Protein AF-A0A2V7D6V4-F1 (afdb_monomer_lite)

pLDDT: mean 82.3, std 15.53, range [43.16, 96.25]

Structure (mmCIF, N/CA/C/O backbone):
data_AF-A0A2V7D6V4-F1
#
_entry.id   AF-A0A2V7D6V4-F1
#
loop_
_atom_site.group_PDB
_atom_site.id
_atom_site.type_symbol
_atom_site.label_atom_id
_atom_site.label_alt_id
_atom_site.label_comp_id
_atom_site.label_asym_id
_atom_site.label_entity_id
_atom_site.label_seq_id
_atom_site.pdbx_PDB_ins_code
_atom_site.Cartn_x
_atom_site.Cartn_y
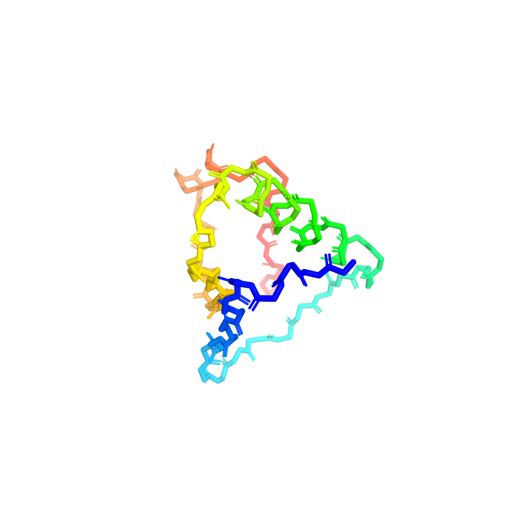_atom_site.Cartn_z
_atom_site.occupancy
_atom_site.B_iso_or_equiv
_atom_site.auth_seq_id
_atom_site.auth_comp_id
_atom_site.auth_asym_id
_atom_site.auth_atom_id
_atom_site.pdbx_PDB_model_num
ATOM 1 N N . MET A 1 1 ? 0.071 7.090 14.337 1.00 62.78 1 MET A N 1
ATOM 2 C CA . MET A 1 1 ? -0.394 5.754 14.767 1.00 62.78 1 MET A CA 1
ATOM 3 C C . MET A 1 1 ? -1.697 5.441 14.041 1.00 62.78 1 MET A C 1
ATOM 5 O O . MET A 1 1 ? -2.477 6.363 13.814 1.00 62.78 1 MET A O 1
ATOM 9 N N . ILE A 1 2 ? -1.881 4.195 13.604 1.00 73.62 2 ILE A N 1
ATOM 10 C CA . ILE A 1 2 ? -3.159 3.683 13.082 1.00 73.62 2 ILE A CA 1
ATOM 11 C C . ILE A 1 2 ? -4.027 3.363 14.307 1.00 73.62 2 ILE A C 1
ATOM 13 O O . ILE A 1 2 ? -3.488 2.852 15.287 1.00 73.62 2 ILE A O 1
ATOM 17 N N . GLY A 1 3 ? -5.298 3.772 14.309 1.00 76.38 3 GLY A N 1
ATOM 18 C CA . GLY A 1 3 ? -6.192 3.583 15.462 1.00 76.38 3 GLY A CA 1
ATOM 19 C C . GLY A 1 3 ? -6.349 2.106 15.833 1.00 76.38 3 GLY A C 1
ATOM 20 O O . GLY A 1 3 ? -6.215 1.244 14.967 1.00 76.38 3 GLY A O 1
ATOM 21 N N . GLU A 1 4 ? -6.625 1.816 17.107 1.00 77.25 4 GLU A N 1
ATOM 22 C CA . GLU A 1 4 ? -6.729 0.442 17.631 1.00 77.25 4 GLU A CA 1
ATOM 23 C C . GLU A 1 4 ? -7.865 -0.379 16.995 1.00 77.25 4 GLU A C 1
ATOM 25 O O . GLU A 1 4 ? -7.747 -1.596 16.869 1.00 77.25 4 GLU A O 1
ATOM 30 N N . ASP A 1 5 ? -8.901 0.293 16.486 1.00 88.25 5 ASP A N 1
ATOM 31 C CA . ASP A 1 5 ? -10.050 -0.327 15.812 1.00 88.25 5 ASP A CA 1
ATOM 32 C C . ASP A 1 5 ? -9.830 -0.582 14.308 1.00 88.25 5 ASP A C 1
ATOM 34 O O . ASP A 1 5 ? -10.757 -0.955 13.583 1.00 88.25 5 ASP A O 1
ATOM 38 N N . ILE A 1 6 ? -8.614 -0.358 13.799 1.00 92.88 6 ILE A N 1
ATOM 39 C CA . ILE A 1 6 ? -8.281 -0.554 12.386 1.00 92.88 6 ILE A CA 1
ATOM 40 C C . ILE A 1 6 ? -7.331 -1.735 12.221 1.00 92.88 6 ILE A C 1
ATOM 42 O O . ILE A 1 6 ? -6.182 -1.722 12.658 1.00 92.88 6 ILE A O 1
ATOM 46 N N . ASN A 1 7 ? -7.796 -2.737 11.483 1.00 94.06 7 ASN A N 1
ATOM 47 C CA . ASN A 1 7 ? -6.999 -3.873 11.059 1.00 94.06 7 ASN A CA 1
ATOM 48 C C . ASN A 1 7 ? -6.275 -3.553 9.742 1.00 94.06 7 ASN A C 1
ATOM 50 O O . ASN A 1 7 ? -6.906 -3.453 8.689 1.00 94.06 7 ASN A O 1
ATOM 54 N N . LEU A 1 8 ? -4.949 -3.419 9.790 1.00 92.56 8 LEU A N 1
ATOM 55 C CA . LEU A 1 8 ? -4.122 -3.261 8.597 1.00 92.56 8 LEU A CA 1
ATOM 56 C C . LEU A 1 8 ? -3.677 -4.636 8.079 1.00 92.56 8 LEU A C 1
ATOM 58 O O . LEU A 1 8 ? -2.888 -5.327 8.722 1.00 92.56 8 LEU A O 1
ATOM 62 N N . MET A 1 9 ? -4.142 -5.017 6.892 1.00 95.56 9 MET A N 1
ATOM 63 C CA . MET A 1 9 ? -3.722 -6.240 6.212 1.00 95.56 9 MET A CA 1
ATOM 64 C C . MET A 1 9 ? -2.757 -5.928 5.076 1.00 95.56 9 MET A C 1
ATOM 66 O O . MET A 1 9 ? -3.074 -5.143 4.192 1.00 95.56 9 MET A O 1
ATOM 70 N N . PHE A 1 10 ? -1.610 -6.601 5.049 1.00 94.19 10 PHE A N 1
ATOM 71 C CA . PHE A 1 10 ? -0.675 -6.538 3.930 1.00 94.19 10 PHE A CA 1
ATOM 72 C C . PHE A 1 10 ? -0.664 -7.870 3.177 1.00 94.19 10 PHE A C 1
ATOM 74 O O . PHE A 1 10 ? -0.396 -8.918 3.767 1.00 94.19 10 PHE A O 1
ATOM 81 N N . ARG A 1 11 ? -0.985 -7.838 1.881 1.00 96.25 11 ARG A N 1
ATOM 82 C CA . ARG A 1 11 ? -1.108 -9.017 1.012 1.00 96.25 11 ARG A CA 1
ATOM 83 C C . ARG A 1 11 ? -0.322 -8.805 -0.285 1.00 96.25 11 ARG A C 1
ATOM 85 O O . ARG A 1 11 ? -0.910 -8.493 -1.320 1.00 96.25 11 ARG A O 1
ATOM 92 N N . PRO A 1 12 ? 1.011 -8.939 -0.254 1.00 94.56 12 PRO A N 1
ATOM 93 C CA . PRO A 1 12 ? 1.802 -8.810 -1.464 1.00 94.56 12 PRO A CA 1
ATOM 94 C C . PRO A 1 12 ? 1.561 -9.998 -2.400 1.00 94.56 12 PRO A C 1
ATOM 96 O O . PRO A 1 12 ? 1.505 -11.145 -1.943 1.00 94.56 12 PRO A O 1
ATOM 99 N N . ALA A 1 13 ? 1.465 -9.757 -3.710 1.00 95.06 13 ALA A N 1
ATOM 100 C CA . ALA A 1 13 ? 1.421 -10.860 -4.665 1.00 95.06 13 ALA A CA 1
ATOM 101 C C . ALA A 1 13 ? 2.713 -11.697 -4.603 1.00 95.06 13 ALA A C 1
ATOM 103 O O . ALA A 1 13 ? 3.803 -11.177 -4.339 1.00 95.06 13 ALA A O 1
ATOM 104 N N . PRO A 1 14 ? 2.637 -13.009 -4.880 1.00 92.69 14 PRO A N 1
ATOM 105 C CA . PRO A 1 14 ? 3.834 -13.818 -5.035 1.00 92.69 14 PRO A CA 1
ATOM 106 C C . PRO A 1 14 ? 4.612 -13.384 -6.287 1.00 92.69 14 PRO A C 1
ATOM 108 O O . PRO A 1 14 ? 4.017 -13.102 -7.324 1.00 92.69 14 PRO A O 1
ATOM 111 N N . ARG A 1 15 ? 5.951 -13.426 -6.221 1.00 93.38 15 ARG A N 1
ATOM 112 C CA . ARG A 1 15 ? 6.859 -13.152 -7.359 1.00 93.38 15 ARG A CA 1
ATOM 113 C C . ARG A 1 15 ? 6.706 -11.742 -7.962 1.00 93.38 15 ARG A C 1
ATOM 115 O O . ARG A 1 15 ? 6.587 -11.582 -9.176 1.00 93.38 15 ARG A O 1
ATOM 122 N N . LEU A 1 16 ? 6.732 -10.717 -7.115 1.00 92.88 16 LEU A N 1
ATOM 123 C CA . LEU A 1 16 ? 6.811 -9.325 -7.569 1.00 92.88 16 LEU A CA 1
ATOM 124 C C . LEU A 1 16 ? 8.132 -9.047 -8.291 1.00 92.88 16 LEU A C 1
ATOM 126 O O . LEU A 1 16 ? 9.190 -9.541 -7.888 1.00 92.88 16 LEU A O 1
ATOM 130 N N . GLY A 1 17 ? 8.057 -8.228 -9.337 1.00 90.81 17 GLY A N 1
ATOM 131 C CA . GLY A 1 17 ? 9.232 -7.639 -9.966 1.00 90.81 17 GLY A CA 1
ATOM 132 C C . GLY A 1 17 ? 9.953 -6.671 -9.026 1.00 90.81 17 GLY A C 1
ATOM 133 O O . GLY A 1 17 ? 9.395 -6.177 -8.045 1.00 90.81 17 GLY A O 1
ATOM 134 N N . ARG A 1 18 ? 11.220 -6.381 -9.333 1.00 91.19 18 ARG A N 1
ATOM 135 C CA . ARG A 1 18 ? 11.934 -5.284 -8.672 1.00 91.19 18 ARG A CA 1
ATOM 136 C C . ARG A 1 18 ? 11.463 -3.964 -9.264 1.00 91.19 18 ARG A C 1
ATOM 138 O O . ARG A 1 18 ? 11.367 -3.840 -10.479 1.00 91.19 18 ARG A O 1
ATOM 145 N N . 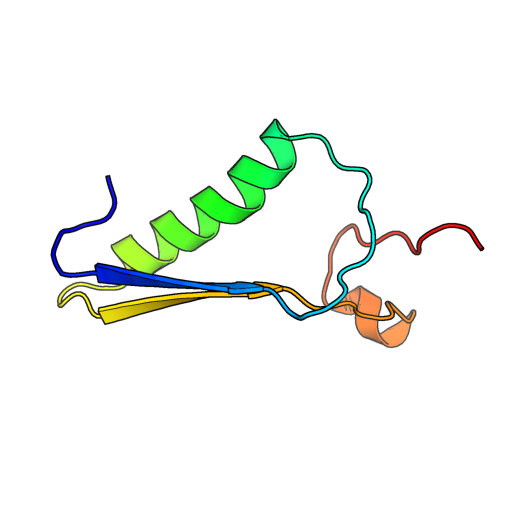VAL A 1 19 ? 11.235 -2.984 -8.401 1.00 87.25 19 VAL A N 1
ATOM 146 C CA . VAL A 1 19 ? 10.904 -1.614 -8.797 1.00 87.25 19 VAL A CA 1
ATOM 147 C C . VAL A 1 19 ? 12.043 -0.681 -8.399 1.00 87.25 19 VAL A C 1
ATOM 149 O O . VAL A 1 19 ? 12.650 -0.854 -7.341 1.00 87.25 19 VAL A O 1
ATOM 152 N N . ALA A 1 20 ? 12.350 0.289 -9.257 1.00 89.50 20 ALA A N 1
ATOM 153 C CA . ALA A 1 20 ? 13.258 1.383 -8.940 1.00 89.50 20 ALA A CA 1
ATOM 154 C C . ALA A 1 20 ? 12.415 2.570 -8.472 1.00 89.50 20 ALA A C 1
ATOM 156 O O . ALA A 1 20 ? 11.667 3.151 -9.253 1.00 89.50 20 ALA A O 1
ATOM 157 N N . VAL A 1 21 ? 12.501 2.894 -7.187 1.00 87.38 21 VAL A N 1
ATOM 158 C CA . VAL A 1 21 ? 11.731 3.975 -6.574 1.00 87.38 21 VAL A CA 1
ATOM 159 C C . VAL A 1 21 ? 12.551 4.589 -5.451 1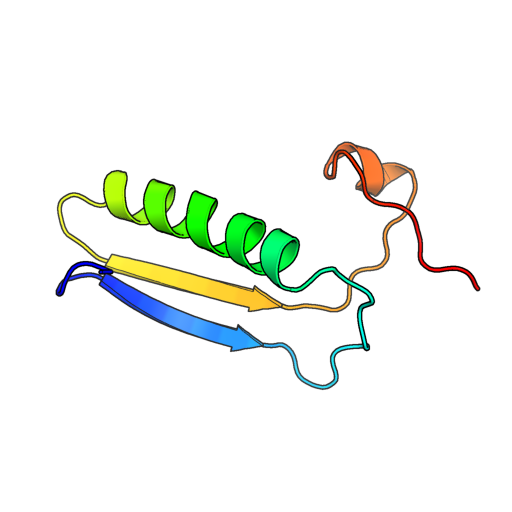.00 87.38 21 VAL A C 1
ATOM 161 O O . VAL A 1 21 ? 13.340 3.898 -4.802 1.00 87.38 21 VAL A O 1
ATOM 164 N N . ASP A 1 22 ? 12.373 5.885 -5.227 1.00 92.50 22 ASP A N 1
ATOM 165 C CA . ASP A 1 22 ? 12.876 6.515 -4.015 1.00 92.50 22 ASP A CA 1
ATOM 166 C C . ASP A 1 22 ?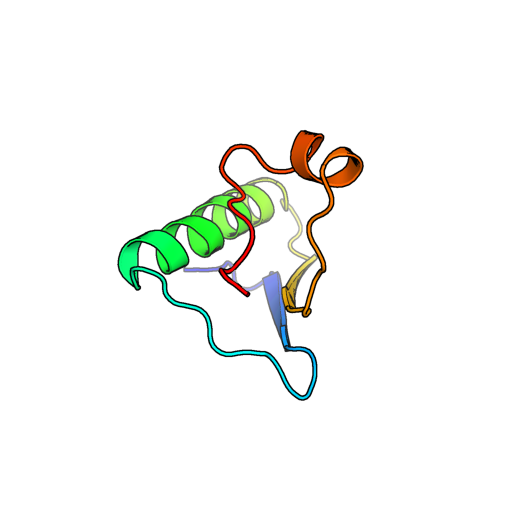 12.062 6.017 -2.800 1.00 92.50 22 ASP A C 1
ATOM 168 O O . ASP A 1 22 ? 10.829 6.079 -2.829 1.00 92.50 22 ASP A O 1
ATOM 172 N N . PRO A 1 23 ? 12.704 5.514 -1.729 1.00 89.12 23 PRO A N 1
ATOM 173 C CA . PRO A 1 23 ? 11.984 4.987 -0.572 1.00 89.12 23 PRO A CA 1
ATOM 174 C C . PRO A 1 23 ? 11.054 6.005 0.102 1.00 89.12 23 PRO A C 1
ATOM 176 O O . PRO A 1 23 ? 9.968 5.626 0.536 1.00 89.12 23 PRO A O 1
ATOM 179 N N . GLY A 1 24 ? 11.446 7.283 0.163 1.00 89.31 24 GLY A N 1
ATOM 180 C CA . GLY A 1 24 ? 10.634 8.336 0.777 1.00 89.31 24 GLY A CA 1
ATOM 181 C C . GLY A 1 24 ? 9.386 8.657 -0.046 1.00 89.31 24 GLY A C 1
ATOM 182 O O . GLY A 1 24 ? 8.295 8.796 0.505 1.00 89.31 24 GLY A O 1
ATOM 183 N N . GLN A 1 25 ? 9.519 8.698 -1.374 1.00 88.25 25 GLN A N 1
ATOM 184 C CA . GLN A 1 25 ? 8.381 8.819 -2.292 1.00 88.25 25 GLN A CA 1
ATOM 185 C C . GLN A 1 25 ? 7.408 7.641 -2.132 1.00 88.25 25 GLN A C 1
ATOM 187 O O . GLN A 1 25 ? 6.198 7.848 -2.037 1.00 88.25 25 GLN A O 1
ATOM 192 N N . LEU A 1 26 ? 7.921 6.405 -2.049 1.00 90.06 26 LEU A N 1
ATOM 193 C CA . LEU A 1 26 ? 7.080 5.221 -1.852 1.00 90.06 26 LEU A CA 1
ATOM 194 C C . LEU A 1 26 ? 6.333 5.268 -0.511 1.00 90.06 26 LEU A C 1
ATOM 196 O O . LEU A 1 26 ? 5.150 4.933 -0.453 1.00 90.06 26 LEU A O 1
ATOM 200 N N . GLU A 1 27 ? 7.001 5.708 0.556 1.00 91.19 27 GLU A N 1
ATOM 201 C CA . GLU A 1 27 ? 6.378 5.868 1.868 1.00 91.19 27 GLU A CA 1
ATOM 202 C C . GLU A 1 27 ? 5.200 6.845 1.809 1.00 91.19 27 GLU A C 1
ATOM 204 O O . GLU A 1 27 ? 4.113 6.518 2.280 1.00 91.19 27 GLU A O 1
ATOM 209 N N . GLN A 1 28 ? 5.360 8.004 1.164 1.00 87.69 28 GLN A N 1
ATOM 210 C CA . GLN A 1 28 ? 4.280 8.988 1.029 1.00 87.69 28 GLN A CA 1
ATOM 211 C C . GLN A 1 28 ? 3.086 8.456 0.225 1.00 87.69 28 GLN A C 1
ATOM 213 O O . GLN A 1 28 ? 1.935 8.713 0.594 1.00 87.69 28 GLN A O 1
ATOM 218 N N . VAL A 1 29 ? 3.348 7.684 -0.835 1.00 89.25 29 VAL A N 1
ATOM 219 C CA . VAL A 1 29 ? 2.312 7.032 -1.655 1.00 89.25 29 VAL A CA 1
ATOM 220 C C . VAL A 1 29 ? 1.480 6.040 -0.838 1.00 89.25 29 VAL A C 1
ATOM 222 O O . VAL A 1 29 ? 0.300 5.866 -1.125 1.00 89.25 29 VAL A O 1
ATOM 225 N N . ILE A 1 30 ? 2.051 5.426 0.201 1.00 91.31 30 ILE A N 1
ATOM 226 C CA . ILE A 1 30 ? 1.333 4.503 1.092 1.00 91.31 30 ILE A CA 1
ATOM 227 C C . ILE A 1 30 ? 0.678 5.258 2.257 1.00 91.31 30 ILE A C 1
ATOM 229 O O . ILE A 1 30 ? -0.493 5.036 2.564 1.00 91.31 30 ILE A O 1
ATOM 233 N N . VAL A 1 31 ? 1.407 6.165 2.912 1.00 91.25 31 VAL A N 1
ATOM 234 C CA . VAL A 1 31 ? 0.953 6.844 4.134 1.00 91.25 31 VAL A CA 1
ATOM 235 C C . VAL A 1 31 ? -0.245 7.749 3.865 1.00 91.25 31 VAL A C 1
ATOM 237 O O . VAL A 1 31 ? -1.207 7.695 4.629 1.00 91.25 31 VAL A O 1
ATOM 240 N N . ASN A 1 32 ? -0.234 8.543 2.789 1.00 90.56 32 ASN A N 1
ATOM 241 C CA . ASN A 1 32 ? -1.312 9.503 2.531 1.00 90.56 32 ASN A CA 1
ATOM 242 C C . ASN A 1 32 ? -2.674 8.808 2.328 1.00 90.56 32 ASN A C 1
ATOM 244 O O . ASN A 1 32 ? -3.627 9.170 3.024 1.00 90.56 32 ASN A O 1
ATOM 248 N N . PRO A 1 33 ? -2.805 7.779 1.464 1.00 91.56 33 PRO A N 1
ATOM 249 C CA . PRO A 1 33 ? -4.052 7.029 1.352 1.00 91.56 33 PRO A CA 1
ATOM 250 C C . PRO A 1 33 ? -4.456 6.318 2.643 1.00 91.56 33 PRO A C 1
ATOM 252 O O . PRO A 1 33 ? -5.636 6.317 2.976 1.00 91.56 33 PRO A O 1
ATOM 255 N N . VAL A 1 34 ? -3.509 5.742 3.393 1.00 92.31 34 VAL A N 1
ATOM 256 C CA . VAL A 1 34 ? -3.813 5.042 4.654 1.00 92.31 34 VAL A CA 1
ATOM 257 C C . VAL A 1 34 ? -4.344 6.008 5.718 1.00 92.31 34 VAL A C 1
ATOM 259 O O . VAL A 1 34 ? -5.298 5.679 6.424 1.00 92.31 34 VAL A O 1
ATOM 262 N N . VAL A 1 35 ? -3.766 7.207 5.819 1.00 91.88 35 VAL A N 1
ATOM 263 C CA . VAL A 1 35 ? -4.256 8.276 6.701 1.00 91.88 35 VAL A CA 1
ATOM 264 C C . VAL A 1 35 ? -5.658 8.716 6.281 1.00 91.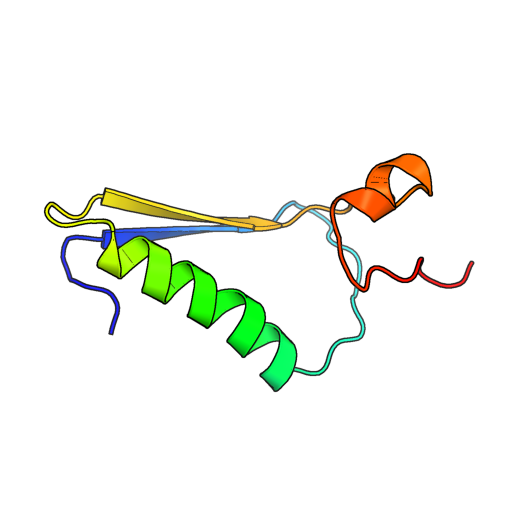88 35 VAL A C 1
ATOM 266 O O . VAL A 1 35 ? -6.550 8.742 7.124 1.00 91.88 35 VAL A O 1
ATOM 269 N N . ASN A 1 36 ? -5.883 8.960 4.988 1.00 90.88 36 ASN A N 1
ATOM 270 C CA . ASN A 1 36 ? -7.201 9.340 4.472 1.00 90.88 36 ASN A CA 1
ATOM 271 C C . ASN A 1 36 ? -8.258 8.251 4.716 1.00 90.88 36 ASN A C 1
ATOM 273 O O . ASN A 1 36 ? -9.387 8.558 5.091 1.00 90.88 36 ASN A O 1
ATOM 277 N N . ALA A 1 37 ? -7.897 6.979 4.527 1.00 92.56 37 ALA A N 1
ATOM 278 C CA . ALA A 1 37 ? -8.777 5.849 4.792 1.00 92.56 37 ALA A CA 1
ATOM 279 C C . ALA A 1 37 ? -9.137 5.771 6.280 1.00 92.56 37 ALA A C 1
ATOM 281 O O . ALA A 1 37 ? -10.315 5.703 6.609 1.00 92.56 37 ALA A O 1
ATOM 282 N N . ARG A 1 38 ? -8.149 5.868 7.182 1.00 91.81 38 ARG A N 1
ATOM 283 C CA . ARG A 1 38 ? -8.380 5.938 8.634 1.00 91.81 38 ARG A CA 1
ATOM 284 C C . ARG A 1 38 ? -9.340 7.067 8.995 1.00 91.81 38 ARG A C 1
ATOM 286 O O . ARG A 1 38 ? -10.276 6.843 9.754 1.00 91.81 38 ARG A O 1
ATOM 293 N N . ASP A 1 39 ? -9.095 8.267 8.482 1.00 92.38 39 ASP A N 1
ATOM 294 C CA . ASP A 1 39 ? -9.881 9.453 8.832 1.00 92.38 39 ASP A CA 1
ATOM 295 C C . ASP A 1 39 ? -11.342 9.327 8.363 1.00 92.38 39 ASP A C 1
ATOM 297 O O . ASP A 1 39 ? -12.247 9.881 8.984 1.00 92.38 39 ASP A O 1
ATOM 301 N N . ALA A 1 40 ? -11.591 8.529 7.321 1.00 93.75 40 ALA A N 1
ATOM 302 C CA . ALA A 1 40 ? -12.924 8.184 6.837 1.00 93.75 40 ALA A CA 1
ATOM 303 C C . ALA A 1 40 ? -13.599 7.015 7.591 1.00 93.75 40 ALA A C 1
ATOM 305 O O . ALA A 1 40 ? -14.731 6.660 7.257 1.00 93.75 40 ALA A O 1
ATOM 306 N N . MET A 1 41 ? -12.946 6.403 8.589 1.00 92.69 41 MET A N 1
ATOM 307 C CA . MET A 1 41 ? -13.409 5.192 9.289 1.00 92.69 41 MET A CA 1
ATOM 308 C C . MET A 1 41 ? -13.782 5.474 10.757 1.00 92.69 41 MET A C 1
ATOM 310 O O . MET A 1 41 ? -13.049 5.089 11.668 1.00 92.69 41 MET A O 1
ATOM 314 N N . PRO A 1 42 ? -14.949 6.096 11.024 1.00 87.06 42 PRO A N 1
ATOM 315 C CA . PRO A 1 42 ? -15.355 6.502 12.375 1.00 87.06 42 PRO A CA 1
ATOM 316 C C . PRO A 1 42 ? -15.600 5.334 13.342 1.00 87.06 42 PRO A C 1
ATOM 318 O O . PRO A 1 42 ? -15.536 5.530 14.549 1.00 87.06 42 PRO A O 1
ATOM 321 N N . ASN A 1 43 ? -15.871 4.132 12.824 1.00 91.56 43 ASN A N 1
ATOM 322 C CA . ASN A 1 43 ? -16.109 2.919 13.617 1.00 91.56 43 ASN A CA 1
ATOM 323 C C . ASN A 1 43 ? -14.986 1.879 13.444 1.00 91.56 43 ASN A C 1
ATOM 325 O O . ASN A 1 43 ? -15.195 0.698 13.715 1.00 91.56 43 ASN A O 1
ATOM 329 N N . GLY A 1 44 ? -13.833 2.288 12.905 1.00 91.81 44 GLY A N 1
ATOM 330 C CA . GLY A 1 44 ? -12.769 1.362 12.531 1.00 91.81 44 GLY A CA 1
ATOM 331 C C . GLY A 1 44 ? -13.115 0.493 11.316 1.00 91.81 44 GLY A C 1
ATOM 332 O O . GLY A 1 44 ? -13.956 0.850 10.486 1.00 91.81 44 GLY A O 1
ATOM 333 N N . GLY A 1 45 ? -12.421 -0.637 11.174 1.00 94.12 45 GLY A N 1
ATOM 334 C CA . GLY A 1 45 ? -12.598 -1.584 10.068 1.00 94.12 45 GLY A CA 1
ATOM 335 C C . GLY A 1 45 ? -11.275 -2.150 9.554 1.00 94.12 45 GLY A C 1
ATOM 336 O O . GLY A 1 45 ? -10.346 -2.367 10.326 1.00 94.12 45 GLY A O 1
ATOM 337 N N . GLN A 1 46 ? -11.182 -2.422 8.251 1.00 95.12 46 GLN A N 1
ATOM 338 C CA . GLN A 1 46 ? -9.984 -2.995 7.636 1.00 95.12 46 GLN A CA 1
ATOM 339 C C . GLN A 1 46 ? -9.440 -2.119 6.508 1.00 95.12 46 GLN A C 1
ATOM 341 O O . GLN A 1 46 ? -10.182 -1.716 5.616 1.00 95.12 46 GLN A O 1
ATOM 346 N N . ILE A 1 47 ? -8.127 -1.900 6.526 1.00 94.94 47 ILE A N 1
ATOM 347 C CA . ILE A 1 47 ? -7.365 -1.338 5.410 1.00 94.94 47 ILE A CA 1
ATOM 348 C C . ILE A 1 47 ? -6.506 -2.470 4.845 1.00 94.94 47 ILE A C 1
ATOM 350 O O . ILE A 1 47 ? -5.719 -3.068 5.578 1.00 94.94 47 ILE A O 1
ATOM 354 N N . SER A 1 48 ? -6.648 -2.766 3.555 1.00 95.25 48 SER A N 1
ATOM 355 C CA . SER A 1 48 ? -5.852 -3.790 2.869 1.00 95.25 48 SER A CA 1
ATOM 356 C C . SER A 1 48 ? -4.876 -3.132 1.901 1.00 95.25 48 SER A C 1
ATOM 358 O O . SER A 1 48 ? -5.285 -2.376 1.024 1.00 95.25 48 SER A O 1
ATOM 360 N N . LEU A 1 49 ? -3.588 -3.430 2.059 1.00 93.75 49 LEU A N 1
ATOM 361 C CA . LEU A 1 49 ? -2.521 -3.043 1.148 1.00 93.75 49 LEU A CA 1
ATOM 362 C C . LEU A 1 49 ? -2.106 -4.267 0.331 1.00 93.75 49 LEU A C 1
ATOM 364 O O . LEU A 1 49 ? -1.615 -5.256 0.879 1.00 93.75 49 LEU A O 1
ATOM 368 N N . GLU A 1 50 ? -2.300 -4.191 -0.980 1.00 95.31 50 GLU A N 1
ATOM 369 C CA . GLU A 1 50 ? -2.011 -5.272 -1.921 1.00 95.31 50 GLU A CA 1
ATOM 370 C C . GLU A 1 50 ? -1.022 -4.791 -2.983 1.00 95.31 50 GLU A C 1
ATOM 372 O O . GLU A 1 50 ? -0.938 -3.599 -3.283 1.00 95.31 50 GLU A O 1
ATOM 377 N N . THR A 1 51 ? -0.253 -5.716 -3.549 1.00 93.06 51 THR A N 1
ATOM 378 C CA . THR A 1 51 ? 0.675 -5.420 -4.646 1.00 93.06 51 THR A CA 1
ATOM 379 C C . THR A 1 51 ? 0.493 -6.439 -5.756 1.00 93.06 51 THR A C 1
ATOM 381 O O . THR A 1 51 ? 0.201 -7.601 -5.487 1.00 93.06 51 THR A O 1
ATOM 384 N N . ALA A 1 52 ? 0.688 -6.022 -7.003 1.00 92.62 52 ALA A N 1
ATOM 385 C CA . ALA A 1 52 ? 0.623 -6.892 -8.168 1.00 92.62 52 ALA A CA 1
ATOM 386 C C . ALA A 1 52 ? 1.582 -6.390 -9.251 1.00 92.62 52 ALA A C 1
ATOM 388 O O . ALA A 1 52 ? 1.860 -5.194 -9.334 1.00 92.62 52 ALA A O 1
ATOM 389 N N . ASN A 1 53 ? 2.066 -7.300 -10.097 1.00 90.62 53 ASN A N 1
ATOM 390 C CA . ASN A 1 53 ? 2.685 -6.905 -11.359 1.00 90.62 53 ASN A CA 1
ATOM 391 C C . ASN A 1 53 ? 1.555 -6.503 -12.316 1.00 90.62 53 ASN A C 1
ATOM 393 O O . ASN A 1 53 ? 0.636 -7.294 -12.531 1.00 90.62 53 ASN A O 1
ATOM 397 N N . VAL A 1 54 ? 1.616 -5.294 -12.867 1.00 86.06 54 VAL A N 1
ATOM 398 C CA . VAL A 1 54 ? 0.608 -4.759 -13.789 1.00 86.06 54 VAL A CA 1
ATOM 399 C C . VAL A 1 54 ? 1.314 -4.290 -15.054 1.00 86.06 54 VAL A C 1
ATOM 401 O O . VAL A 1 54 ? 2.321 -3.589 -14.975 1.00 86.06 54 VAL A O 1
ATOM 404 N N . GLU A 1 55 ? 0.791 -4.679 -16.215 1.00 81.69 55 GLU A N 1
ATOM 405 C CA . GLU A 1 55 ? 1.215 -4.119 -17.496 1.00 81.69 55 GLU A CA 1
ATOM 406 C C . GLU A 1 55 ? 0.470 -2.806 -17.737 1.00 81.69 55 GLU A C 1
ATOM 408 O O . GLU A 1 55 ? -0.760 -2.776 -17.801 1.00 81.69 55 GLU A O 1
ATOM 413 N N . VAL A 1 56 ? 1.221 -1.711 -17.850 1.00 73.25 56 VAL A N 1
ATOM 414 C CA . VAL A 1 56 ? 0.660 -0.397 -18.168 1.00 73.25 56 VAL A CA 1
ATOM 415 C C . VAL A 1 56 ? 0.656 -0.236 -19.687 1.00 73.25 56 VAL A C 1
A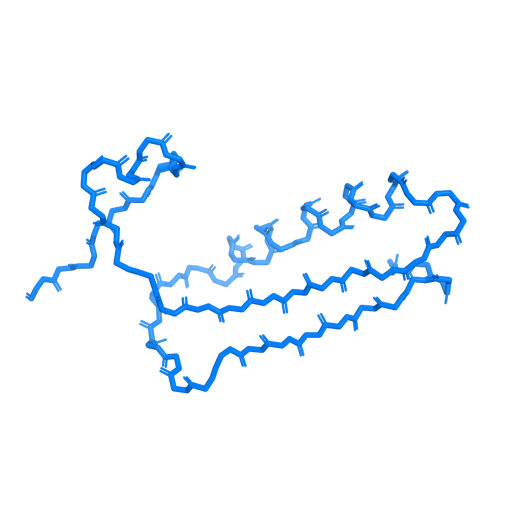TOM 417 O O . VAL A 1 56 ? 1.699 -0.025 -20.300 1.00 73.25 56 VAL A O 1
ATOM 420 N N . SER A 1 57 ? -0.522 -0.357 -20.293 1.00 71.81 57 SER A N 1
ATOM 421 C CA . SER A 1 57 ? -0.792 0.012 -21.691 1.00 71.81 57 SER A CA 1
ATOM 422 C C . SER A 1 57 ? -1.233 1.477 -21.808 1.00 71.81 57 SER A C 1
ATOM 424 O O . SER A 1 57 ? -1.683 2.062 -20.818 1.00 71.81 57 SER A O 1
ATOM 426 N N . GLU A 1 58 ? -1.158 2.059 -23.010 1.00 63.56 58 GLU A N 1
ATOM 427 C CA . GLU A 1 58 ? -1.579 3.448 -23.283 1.00 63.56 58 GLU A CA 1
ATOM 428 C C . GLU A 1 58 ? -3.034 3.726 -22.854 1.00 63.56 58 GLU A C 1
ATOM 430 O O . GLU A 1 58 ? -3.306 4.765 -22.254 1.00 63.56 58 GLU A O 1
ATOM 435 N N . ASP A 1 59 ? -3.943 2.761 -23.024 1.00 60.59 59 ASP A N 1
ATOM 436 C CA . ASP A 1 59 ? -5.346 2.881 -22.591 1.00 60.59 59 ASP A CA 1
ATOM 437 C C . ASP A 1 59 ? -5.516 2.818 -21.059 1.00 60.59 59 ASP A C 1
ATOM 439 O O . ASP A 1 59 ? -6.445 3.398 -20.494 1.00 60.59 59 ASP A O 1
ATOM 443 N N . SER A 1 60 ? -4.601 2.142 -20.354 1.00 57.25 60 SER A N 1
ATOM 444 C CA . SER A 1 60 ? -4.597 2.053 -18.884 1.00 57.25 60 SER A CA 1
ATOM 445 C C . SER A 1 60 ? -3.847 3.203 -18.197 1.00 57.25 60 SER A C 1
ATOM 447 O O . SER A 1 60 ? -4.072 3.469 -17.013 1.00 57.25 60 SER A O 1
ATOM 449 N N . ALA A 1 61 ? -2.995 3.920 -18.939 1.00 53.53 61 ALA A N 1
ATOM 450 C CA . ALA A 1 61 ? -2.201 5.042 -18.439 1.00 53.53 61 ALA A CA 1
ATOM 451 C C . ALA A 1 61 ? -3.065 6.260 -18.062 1.00 53.53 61 ALA A C 1
ATOM 453 O O . ALA A 1 61 ? -2.668 7.058 -17.215 1.00 53.53 61 ALA A O 1
ATOM 454 N N . LEU A 1 62 ? -4.287 6.360 -18.604 1.00 50.62 62 LEU A N 1
ATOM 455 C CA . LEU A 1 62 ? -5.271 7.384 -18.227 1.00 50.62 62 LEU A CA 1
ATOM 456 C C . LEU A 1 62 ? -5.676 7.321 -16.742 1.00 50.62 62 LEU A C 1
ATOM 458 O O . LEU A 1 62 ? -6.121 8.326 -16.190 1.00 50.62 62 LEU A O 1
ATOM 462 N N . TRP A 1 63 ? -5.486 6.176 -16.077 1.00 51.91 63 TRP A N 1
ATOM 463 C CA . TRP A 1 63 ? -5.791 5.998 -14.652 1.00 51.91 63 TRP A CA 1
ATOM 464 C C . TRP A 1 63 ? -4.615 6.312 -13.717 1.00 51.91 63 TRP A C 1
ATOM 466 O O . TRP A 1 63 ? -4.811 6.385 -12.506 1.00 51.91 63 TRP A O 1
ATOM 476 N N . HIS A 1 64 ? -3.406 6.517 -14.250 1.00 56.25 64 HIS A N 1
ATOM 477 C CA . HIS A 1 64 ? -2.193 6.725 -13.459 1.00 56.25 64 HIS A CA 1
ATOM 478 C C . HIS A 1 64 ? -1.417 7.938 -13.974 1.00 56.25 64 HIS A C 1
ATOM 480 O O . HIS A 1 64 ? -0.502 7.811 -14.789 1.00 56.25 64 HIS A O 1
ATOM 486 N N . VAL A 1 65 ? -1.751 9.131 -13.468 1.00 43.16 65 VAL A N 1
ATOM 487 C CA . VAL A 1 65 ? -0.914 10.326 -13.659 1.00 43.16 65 VAL A CA 1
ATOM 488 C C . VAL A 1 65 ? 0.519 9.993 -13.222 1.00 43.16 65 VAL A C 1
ATOM 490 O O . VAL A 1 65 ? 0.779 9.797 -12.037 1.00 43.16 65 VAL A O 1
ATOM 493 N N . GLY A 1 66 ? 1.436 9.902 -14.192 1.00 54.78 66 GLY A N 1
ATOM 494 C CA . GLY A 1 66 ? 2.867 9.662 -13.971 1.00 54.78 66 GLY A CA 1
ATOM 495 C C . GLY A 1 66 ? 3.388 8.240 -14.227 1.00 54.78 66 GLY A C 1
ATOM 496 O O . GLY A 1 66 ? 4.572 8.008 -13.992 1.00 54.78 66 GLY A O 1
ATOM 497 N N . ALA A 1 67 ? 2.579 7.290 -14.714 1.00 53.88 67 ALA A N 1
ATOM 498 C CA . ALA A 1 67 ? 3.091 5.960 -15.062 1.00 53.88 67 ALA A CA 1
ATOM 499 C C . ALA A 1 67 ? 3.948 6.003 -16.344 1.00 53.88 67 ALA A C 1
ATOM 501 O O . ALA A 1 67 ? 3.438 6.241 -17.436 1.00 53.88 67 ALA A O 1
ATOM 502 N N . VAL A 1 68 ? 5.253 5.749 -16.211 1.00 57.72 68 VAL A N 1
ATOM 503 C CA . VAL A 1 68 ? 6.165 5.517 -17.342 1.00 57.72 68 VAL A CA 1
ATOM 504 C C . VAL A 1 68 ? 6.395 4.005 -17.456 1.00 57.72 68 VAL A C 1
ATOM 506 O O . VAL A 1 68 ? 6.761 3.392 -16.448 1.00 57.72 68 VAL A O 1
ATOM 509 N N . PRO A 1 69 ? 6.186 3.381 -18.632 1.00 53.09 69 PRO A N 1
ATOM 510 C CA . PRO A 1 69 ? 6.483 1.965 -18.830 1.00 53.09 69 PRO A CA 1
ATOM 511 C C . PRO A 1 69 ? 7.947 1.660 -18.500 1.00 53.09 69 PRO A C 1
ATOM 513 O O . PRO A 1 69 ? 8.838 2.457 -18.803 1.00 53.09 69 PRO A O 1
ATOM 516 N N . ALA A 1 70 ? 8.209 0.502 -17.891 1.00 53.94 70 ALA A N 1
ATOM 517 C CA . ALA A 1 70 ? 9.581 0.049 -17.691 1.00 53.94 70 ALA A CA 1
ATOM 518 C C . ALA A 1 70 ? 10.276 -0.124 -19.061 1.00 53.94 70 ALA A C 1
ATOM 520 O O . ALA A 1 70 ? 9.642 -0.633 -19.989 1.00 53.94 70 ALA A O 1
ATOM 521 N N . PRO A 1 71 ? 11.547 0.293 -19.217 1.00 50.84 71 PRO A N 1
ATOM 522 C CA . PRO A 1 71 ? 12.272 0.081 -20.464 1.00 50.84 71 PRO A CA 1
ATOM 523 C C . PRO A 1 71 ? 12.431 -1.423 -20.740 1.00 50.84 71 PRO A C 1
ATOM 525 O O . PRO A 1 71 ? 12.742 -2.186 -19.823 1.00 50.84 71 PRO A O 1
ATOM 528 N N . THR A 1 72 ? 12.179 -1.816 -21.994 1.00 57.72 72 THR A N 1
ATOM 529 C CA . THR A 1 72 ? 12.312 -3.188 -22.527 1.00 57.72 72 THR A CA 1
ATOM 530 C C . THR A 1 72 ? 13.739 -3.703 -22.494 1.00 57.72 72 THR A C 1
ATOM 532 O O . THR A 1 72 ? 14.639 -2.904 -22.844 1.00 57.72 72 THR A O 1
#

Radius of gyration: 14.9 Å; chains: 1; bounding box: 29×24×41 Å

Secondary structure (DSSP, 8-state):
---TTEEEEEEEPTTPPP----HHHHHHHHHHHHHHHHHT-TT-EEEEEEE------HHHHTTSTT-PPPP-

Sequence (72 aa):
MIGEDINLMFRPAPRLGRVAVDPGQLEQVIVNPVVNARDAMPNGGQISLETANVEVSEDSALWHVGAVPAPT

Foldseek 3Di:
DQDPLEAEAEAEDPPDDDDDDDPVVVCCVPVVVSVVVSVVCPRYDYDYHYYDDDQDDPVNCVVPDPDDGDDD